Protein AF-A0A2A6F6N2-F1 (afdb_monomer_lite)

Secondary structure (DSSP, 8-state):
--TT-BTBTTEEEEE-SSS--EEEEE--EEEEEEEEEEEEEETTEEEEEEEEEEEEEE--SS-----SS--S---EE--

Structure (mmCIF, N/CA/C/O backbone):
data_AF-A0A2A6F6N2-F1
#
_entry.id   AF-A0A2A6F6N2-F1
#
loop_
_atom_site.group_PDB
_atom_site.id
_atom_site.type_symbol
_atom_site.label_atom_id
_atom_site.label_alt_id
_atom_site.label_comp_id
_atom_site.label_asym_id
_atom_site.label_entity_id
_atom_site.label_seq_id
_atom_site.pdbx_PDB_ins_code
_atom_site.Cartn_x
_atom_site.Cartn_y
_atom_site.Cartn_z
_atom_site.occupancy
_atom_site.B_iso_or_equiv
_atom_site.auth_seq_id
_atom_site.auth_comp_id
_atom_site.auth_asym_id
_atom_site.auth_atom_id
_atom_site.pdbx_PDB_model_num
ATOM 1 N N . MET A 1 1 ? 2.957 -10.713 -28.785 1.00 46.50 1 MET A N 1
ATOM 2 C CA . MET A 1 1 ? 2.624 -9.655 -27.814 1.00 46.50 1 MET A CA 1
ATOM 3 C C . MET A 1 1 ? 3.430 -9.956 -26.570 1.00 46.50 1 MET A C 1
ATOM 5 O O . MET A 1 1 ? 3.251 -11.032 -26.011 1.00 46.50 1 MET A O 1
ATOM 9 N N . GLY A 1 2 ? 4.429 -9.122 -26.283 1.00 55.94 2 GLY A N 1
ATOM 10 C CA . GLY A 1 2 ? 5.336 -9.309 -25.152 1.00 55.94 2 GLY A CA 1
ATOM 11 C C . GLY A 1 2 ? 4.654 -8.870 -23.864 1.00 55.94 2 GLY A C 1
ATOM 12 O O . GLY A 1 2 ? 3.965 -7.855 -23.849 1.00 55.94 2 GLY A O 1
ATOM 13 N N . VAL A 1 3 ? 4.798 -9.665 -22.810 1.00 60.31 3 VAL A N 1
ATOM 14 C CA . VAL A 1 3 ? 4.338 -9.303 -21.466 1.00 60.31 3 VAL A CA 1
ATOM 15 C C . VAL A 1 3 ? 5.165 -8.091 -21.014 1.00 60.31 3 VAL A C 1
ATOM 17 O O . VAL A 1 3 ? 6.389 -8.152 -21.114 1.00 60.31 3 VAL A O 1
ATOM 20 N N . GLY A 1 4 ? 4.524 -7.009 -20.558 1.00 60.09 4 GLY A N 1
ATOM 21 C CA . GLY A 1 4 ? 5.219 -5.782 -20.128 1.00 60.09 4 GLY A CA 1
ATOM 22 C C . GLY A 1 4 ? 5.147 -4.581 -21.085 1.00 60.09 4 GLY A C 1
ATOM 23 O O . GLY A 1 4 ? 5.571 -3.497 -20.694 1.00 60.09 4 GLY A O 1
ATOM 24 N N . ASP A 1 5 ? 4.542 -4.712 -22.273 1.00 70.50 5 ASP A N 1
ATOM 25 C CA . ASP A 1 5 ? 4.437 -3.602 -23.238 1.00 70.50 5 ASP A CA 1
ATOM 26 C C . ASP A 1 5 ? 3.399 -2.531 -22.838 1.00 70.50 5 ASP A C 1
ATOM 28 O O . ASP A 1 5 ? 2.279 -2.847 -22.422 1.00 70.50 5 ASP A O 1
ATOM 32 N N . VAL A 1 6 ? 3.740 -1.246 -22.986 1.00 59.19 6 VAL A N 1
ATOM 33 C CA . VAL A 1 6 ? 2.881 -0.113 -22.581 1.00 59.19 6 VAL A CA 1
ATOM 34 C C . VAL A 1 6 ? 1.612 -0.070 -23.429 1.00 59.19 6 VAL A C 1
ATOM 36 O O . VAL A 1 6 ? 1.653 -0.176 -24.650 1.00 59.19 6 VAL A O 1
ATOM 39 N N . GLY A 1 7 ? 0.459 0.093 -22.775 1.00 59.06 7 GLY A N 1
ATOM 40 C CA . GLY A 1 7 ? -0.858 -0.059 -23.406 1.00 59.06 7 GLY A CA 1
ATOM 41 C C . GLY A 1 7 ? -1.483 -1.447 -23.215 1.00 59.06 7 GLY A C 1
ATOM 42 O O . GLY A 1 7 ? -2.681 -1.606 -23.451 1.00 59.06 7 GLY A O 1
ATOM 43 N N . SER A 1 8 ? -0.722 -2.427 -22.713 1.00 66.38 8 SER A N 1
ATOM 44 C CA . SER A 1 8 ? -1.256 -3.648 -22.097 1.00 66.38 8 SER A CA 1
ATOM 45 C C . SER A 1 8 ? -1.650 -3.398 -20.633 1.00 66.38 8 SER A C 1
ATOM 47 O O . SER A 1 8 ? -1.134 -2.488 -19.981 1.00 66.38 8 SER A O 1
ATOM 49 N N . PHE A 1 9 ? -2.540 -4.229 -20.081 1.00 64.12 9 PHE A N 1
ATOM 50 C CA . PHE A 1 9 ? -2.979 -4.161 -18.676 1.00 64.12 9 PHE A CA 1
ATOM 51 C C . PHE A 1 9 ? -1.839 -4.393 -17.666 1.00 64.12 9 PHE A C 1
ATOM 53 O O . PHE A 1 9 ? -1.966 -4.028 -16.498 1.00 64.12 9 PHE A O 1
ATOM 60 N N . ASP A 1 10 ? -0.738 -4.997 -18.111 1.00 67.69 10 ASP A N 1
ATOM 61 C CA . ASP A 1 10 ? 0.446 -5.333 -17.319 1.00 67.69 10 ASP A CA 1
ATOM 62 C C . ASP A 1 10 ? 1.690 -4.512 -17.693 1.00 67.69 10 AS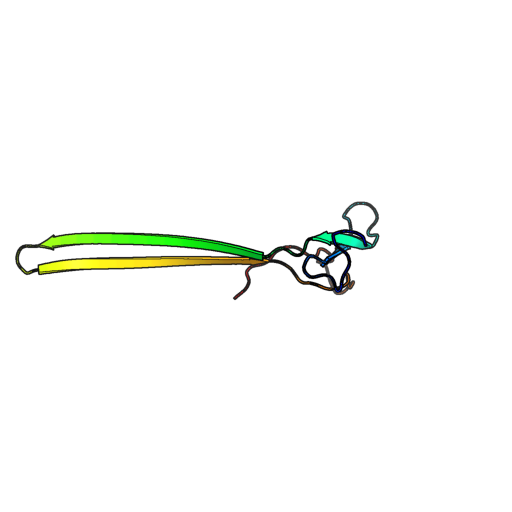P A C 1
ATOM 64 O O . ASP A 1 10 ? 2.755 -4.730 -17.119 1.00 67.69 10 ASP A O 1
ATOM 68 N N . GLY A 1 11 ? 1.557 -3.562 -18.621 1.00 72.50 11 GLY A N 1
ATOM 69 C CA . GLY A 1 11 ? 2.686 -2.877 -19.234 1.00 72.50 11 GLY A CA 1
ATOM 70 C C . GLY A 1 11 ? 3.252 -1.698 -18.458 1.00 72.50 11 GLY A C 1
ATOM 71 O O . GLY A 1 11 ? 2.523 -0.912 -17.854 1.00 72.50 11 GLY A O 1
ATOM 72 N N . ALA A 1 12 ? 4.564 -1.539 -18.499 1.00 77.31 12 ALA A N 1
ATOM 73 C CA . ALA A 1 12 ? 5.276 -0.393 -17.955 1.00 77.31 12 ALA A CA 1
ATOM 74 C C . ALA A 1 12 ? 6.672 -0.349 -18.585 1.00 77.31 12 ALA A C 1
ATOM 76 O O . ALA A 1 12 ? 7.243 -1.396 -18.850 1.00 77.31 12 ALA A O 1
ATOM 77 N N . LYS A 1 13 ? 7.272 0.828 -18.776 1.00 78.62 13 LYS A N 1
ATOM 78 C CA . LYS A 1 13 ? 8.695 0.920 -19.156 1.00 78.62 13 LYS A CA 1
ATOM 79 C C . LYS A 1 13 ? 9.500 1.518 -18.015 1.00 78.62 13 LYS A C 1
ATOM 81 O O . LYS A 1 13 ? 8.955 2.271 -17.205 1.00 78.62 13 LYS A O 1
ATOM 86 N N . SER A 1 14 ? 10.771 1.156 -17.921 1.00 71.25 14 SER A N 1
ATOM 87 C CA . SER A 1 14 ? 11.739 1.724 -16.980 1.00 71.25 14 SER A CA 1
ATOM 88 C C . SER A 1 14 ? 13.093 1.820 -17.668 1.00 71.25 14 SER A C 1
ATOM 90 O O . SER A 1 14 ? 13.414 0.959 -18.481 1.00 71.25 14 SER A O 1
ATOM 92 N N . PHE A 1 15 ? 13.898 2.820 -17.318 1.00 70.94 15 PHE A N 1
ATOM 93 C CA . PHE A 1 15 ? 15.308 2.791 -17.697 1.00 70.94 15 PHE A CA 1
ATOM 94 C C . PHE A 1 15 ? 16.036 1.744 -16.853 1.00 70.94 15 PHE A C 1
ATOM 96 O O . PHE A 1 15 ? 15.707 1.579 -15.669 1.00 70.94 15 PHE A O 1
ATOM 103 N N . ASP A 1 16 ? 16.973 1.013 -17.448 1.00 68.69 16 ASP A N 1
ATOM 104 C CA . ASP A 1 16 ? 17.876 0.182 -16.660 1.00 68.69 16 ASP A CA 1
ATOM 105 C C . ASP A 1 16 ? 18.955 1.024 -15.963 1.00 68.69 16 ASP A C 1
ATOM 107 O O . ASP A 1 16 ? 19.124 2.223 -16.200 1.00 68.69 16 ASP A O 1
ATOM 111 N N . HIS A 1 17 ? 19.623 0.390 -15.002 1.00 66.88 17 HIS A N 1
ATOM 112 C CA . HIS A 1 17 ? 20.634 1.035 -14.173 1.00 66.88 17 HIS A CA 1
ATOM 113 C C . HIS A 1 17 ? 22.039 0.989 -14.794 1.00 66.88 17 HIS A C 1
ATOM 115 O O . HIS A 1 17 ? 22.931 1.678 -14.304 1.00 66.88 17 HIS A O 1
ATOM 121 N N . GLU A 1 18 ? 22.255 0.160 -15.820 1.00 67.44 18 GLU A N 1
ATOM 122 C CA . GLU A 1 18 ? 23.591 -0.171 -16.326 1.00 67.44 18 GLU A CA 1
ATOM 123 C C . GLU A 1 18 ? 23.973 0.675 -17.545 1.00 67.44 18 GLU A C 1
ATOM 125 O O . GLU A 1 18 ? 25.060 1.257 -17.560 1.00 67.44 18 GLU A O 1
ATOM 130 N N . ASP A 1 19 ? 23.081 0.805 -18.525 1.00 67.62 19 ASP A N 1
ATOM 131 C CA . ASP A 1 19 ? 23.299 1.573 -19.755 1.00 67.62 19 ASP A CA 1
ATOM 132 C C . ASP A 1 19 ? 22.243 2.679 -19.966 1.00 67.62 19 ASP A C 1
ATOM 134 O O . ASP A 1 19 ? 22.482 3.650 -20.692 1.0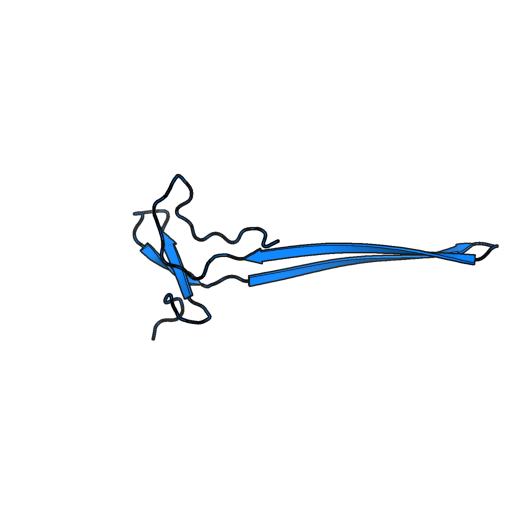0 67.62 19 ASP A O 1
ATOM 138 N N . GLY A 1 20 ? 21.136 2.629 -19.219 1.00 66.50 20 GLY A N 1
ATOM 139 C CA . GLY A 1 20 ? 20.079 3.625 -19.275 1.00 66.50 20 GLY A CA 1
ATOM 140 C C . GLY A 1 20 ? 19.252 3.534 -20.554 1.00 66.50 20 GLY A C 1
ATOM 141 O O . GLY A 1 20 ? 18.664 4.553 -20.948 1.00 66.50 20 GLY A O 1
ATOM 142 N N . ASP A 1 21 ? 19.211 2.364 -21.190 1.00 71.81 21 ASP A N 1
ATOM 143 C CA . ASP A 1 21 ? 18.258 2.042 -22.237 1.00 71.81 21 ASP A CA 1
ATOM 144 C C . ASP A 1 21 ? 16.863 1.812 -21.636 1.00 71.81 21 ASP A C 1
ATOM 146 O O . ASP A 1 21 ? 16.678 1.505 -20.453 1.00 71.81 21 ASP A O 1
ATOM 150 N N . GLU A 1 22 ? 15.834 2.058 -22.446 1.00 74.31 22 GLU A N 1
ATOM 151 C CA . GLU A 1 22 ? 14.445 1.857 -22.038 1.00 74.31 22 GLU A CA 1
ATOM 152 C C . GLU A 1 22 ? 14.076 0.378 -22.183 1.00 74.31 22 GLU A C 1
ATOM 154 O O . GLU A 1 22 ? 14.107 -0.172 -23.284 1.00 74.31 22 GLU A O 1
A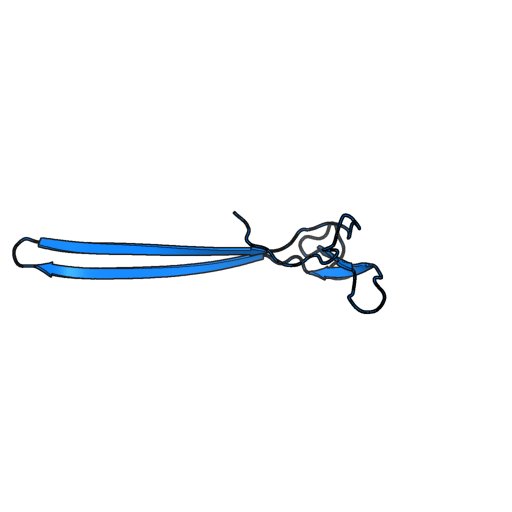TOM 159 N N . GLN A 1 23 ? 13.680 -0.250 -21.075 1.00 73.75 23 GLN A N 1
ATOM 160 C CA . GLN A 1 23 ? 13.295 -1.655 -21.026 1.00 73.75 23 GLN A CA 1
ATOM 161 C C . GLN A 1 23 ? 11.843 -1.838 -20.596 1.00 73.75 23 GLN A C 1
ATOM 163 O O . GLN A 1 23 ? 11.291 -1.080 -19.789 1.00 73.75 23 GLN A O 1
ATOM 168 N N . ASP A 1 24 ? 11.238 -2.904 -21.116 1.00 73.19 24 ASP A N 1
ATOM 169 C CA . ASP A 1 24 ? 9.935 -3.387 -20.672 1.00 73.19 24 ASP A CA 1
ATOM 170 C C . ASP A 1 24 ? 9.985 -3.882 -19.225 1.00 73.19 24 ASP A C 1
ATOM 172 O O . ASP A 1 24 ? 10.872 -4.629 -18.810 1.00 73.19 24 ASP A O 1
ATOM 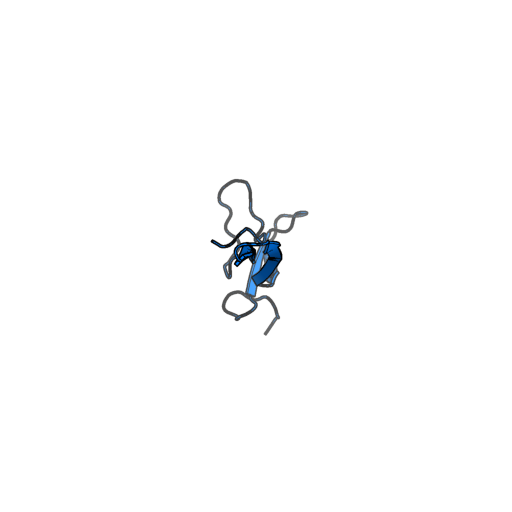176 N N . THR A 1 25 ? 8.994 -3.476 -18.440 1.00 74.38 25 THR A N 1
ATOM 177 C CA . THR A 1 25 ? 8.786 -3.907 -17.062 1.00 74.38 25 THR A CA 1
ATOM 178 C C . THR A 1 25 ? 7.299 -4.108 -16.778 1.00 74.38 25 THR A C 1
ATOM 180 O O . THR A 1 25 ? 6.428 -3.841 -17.599 1.00 74.38 25 THR A O 1
ATOM 183 N N . PHE A 1 26 ? 6.984 -4.602 -15.585 1.00 78.38 26 PHE A N 1
ATOM 184 C CA . PHE A 1 26 ? 5.609 -4.895 -15.206 1.00 78.38 26 PHE A CA 1
ATOM 185 C C . PHE A 1 26 ? 4.961 -3.732 -14.459 1.00 78.38 26 PHE A C 1
ATOM 187 O O . PHE A 1 26 ? 5.567 -3.089 -13.586 1.00 78.38 26 PHE A O 1
ATOM 194 N N . TYR A 1 27 ? 3.681 -3.524 -14.757 1.00 81.38 27 TYR A N 1
ATOM 195 C CA . TYR A 1 27 ? 2.788 -2.726 -13.941 1.00 81.38 27 TYR A CA 1
ATOM 196 C C . TYR A 1 27 ? 2.605 -3.396 -12.572 1.00 81.38 27 TYR A C 1
ATOM 198 O O . TYR A 1 27 ? 2.191 -4.549 -12.454 1.00 81.38 27 TYR A O 1
ATOM 206 N N . LYS A 1 28 ? 2.927 -2.657 -11.513 1.00 84.50 28 LYS A N 1
ATOM 207 C CA . LYS A 1 28 ? 2.873 -3.082 -10.115 1.00 84.50 28 LYS A CA 1
ATOM 208 C C . LYS A 1 28 ? 1.694 -2.402 -9.429 1.00 84.50 28 LYS A C 1
ATOM 210 O O . LYS A 1 28 ? 1.574 -1.171 -9.442 1.00 84.50 28 LYS A O 1
ATOM 215 N N . ASN A 1 29 ? 0.853 -3.202 -8.779 1.00 87.75 29 ASN A N 1
ATOM 216 C CA . ASN A 1 29 ? -0.226 -2.734 -7.915 1.00 87.75 29 ASN A CA 1
ATOM 217 C C . ASN A 1 29 ? -0.404 -3.706 -6.740 1.00 87.75 29 ASN A C 1
ATOM 219 O O . ASN A 1 29 ? -0.748 -4.867 -6.947 1.00 87.75 29 ASN A O 1
ATOM 223 N N . ALA A 1 30 ? -0.140 -3.245 -5.519 1.00 88.75 30 ALA A N 1
ATOM 224 C CA . ALA A 1 30 ? -0.175 -4.065 -4.312 1.00 88.75 30 ALA A CA 1
ATOM 225 C C . ALA A 1 30 ? -0.894 -3.341 -3.169 1.00 88.75 30 ALA A C 1
ATOM 227 O O . ALA A 1 30 ? -0.766 -2.127 -3.006 1.00 88.75 30 ALA A O 1
ATOM 228 N N . ARG A 1 31 ? -1.625 -4.105 -2.349 1.00 91.50 31 ARG A N 1
ATOM 229 C CA . ARG A 1 31 ? -2.377 -3.598 -1.197 1.00 91.50 31 ARG A CA 1
ATOM 230 C C . ARG A 1 31 ? -2.159 -4.474 0.029 1.00 91.50 31 ARG A C 1
ATOM 232 O O . ARG A 1 31 ? -2.311 -5.690 -0.044 1.00 91.50 31 ARG A O 1
ATOM 239 N N . PHE A 1 32 ? -1.870 -3.843 1.161 1.00 91.50 32 PHE A N 1
ATOM 240 C CA . PHE A 1 32 ? -1.698 -4.490 2.459 1.00 91.50 32 PHE A CA 1
ATOM 241 C C . PHE A 1 32 ? -2.507 -3.751 3.534 1.00 91.50 32 PHE A C 1
ATOM 243 O O . PHE A 1 32 ? -2.568 -2.521 3.546 1.00 91.50 32 PHE A O 1
ATOM 250 N N . ALA A 1 33 ? -3.161 -4.498 4.425 1.00 94.50 33 ALA A N 1
ATOM 251 C CA . ALA A 1 33 ? -3.964 -3.940 5.510 1.00 94.50 33 ALA A CA 1
ATOM 252 C C . ALA A 1 33 ? -3.649 -4.648 6.832 1.00 94.50 33 ALA A C 1
ATOM 254 O O . ALA A 1 33 ? -3.808 -5.863 6.940 1.00 94.50 33 ALA A O 1
ATOM 255 N N . LEU A 1 34 ? -3.254 -3.871 7.839 1.00 94.75 34 LEU A N 1
ATOM 256 C CA . LEU A 1 34 ? -3.058 -4.317 9.214 1.00 94.75 34 LEU A CA 1
ATOM 257 C C . LEU A 1 34 ? -4.250 -3.862 10.056 1.00 94.75 34 LEU A C 1
ATOM 259 O O . LEU A 1 34 ? -4.557 -2.673 10.112 1.00 94.75 34 LEU A O 1
ATOM 263 N N . LYS A 1 35 ? -4.928 -4.812 10.704 1.00 95.69 35 LYS A N 1
ATOM 264 C CA . LYS A 1 35 ? -6.089 -4.553 11.561 1.00 95.69 35 LYS A CA 1
ATOM 265 C C . LYS A 1 35 ? -5.798 -5.053 12.967 1.00 95.69 35 LYS A C 1
ATOM 267 O O . LYS A 1 35 ? -5.496 -6.230 13.139 1.00 95.69 35 LYS A O 1
ATOM 272 N N . THR A 1 36 ? -5.961 -4.175 13.948 1.00 91.94 36 THR A N 1
ATOM 273 C CA . THR A 1 36 ? -5.812 -4.491 15.369 1.00 91.94 36 THR A CA 1
ATOM 274 C C . THR A 1 36 ? -7.111 -4.146 16.077 1.00 91.94 36 THR A C 1
ATOM 276 O O . THR A 1 36 ? -7.610 -3.027 15.955 1.00 91.94 36 THR A O 1
ATOM 279 N N . TRP A 1 37 ? -7.664 -5.100 16.822 1.00 91.88 37 TRP A N 1
ATOM 280 C CA . TRP A 1 37 ? -8.816 -4.868 17.683 1.00 91.88 37 TRP A CA 1
ATOM 281 C C . TRP A 1 37 ? -8.541 -5.378 19.089 1.00 91.88 37 TRP A C 1
ATOM 283 O O . TRP A 1 37 ? -7.897 -6.409 19.278 1.00 91.88 37 TRP A O 1
ATOM 293 N N . THR A 1 38 ? -9.046 -4.656 20.079 1.00 86.94 38 THR A N 1
ATOM 294 C CA . THR A 1 38 ? -9.063 -5.104 21.471 1.00 86.94 38 THR A CA 1
ATOM 295 C C . THR A 1 38 ? -10.505 -5.093 21.951 1.00 86.94 38 THR A C 1
ATOM 297 O O . THR A 1 38 ? -11.315 -4.287 21.492 1.00 86.94 38 THR A O 1
ATOM 300 N N . GLY A 1 39 ? -10.852 -6.017 22.836 1.00 84.25 39 GLY A N 1
ATOM 301 C CA . GLY A 1 39 ? -12.115 -5.998 23.555 1.00 84.25 39 GLY A CA 1
ATOM 302 C C . GLY A 1 39 ? -11.801 -6.293 25.004 1.00 84.25 39 GLY A C 1
ATOM 303 O O . GLY A 1 39 ? -11.403 -7.412 25.312 1.00 84.25 39 GLY A O 1
ATOM 304 N N . GLN A 1 40 ? -11.912 -5.289 25.865 1.00 80.25 40 GLN A N 1
ATOM 305 C CA . GLN A 1 40 ? -11.852 -5.506 27.305 1.00 80.25 40 GLN A CA 1
ATOM 306 C C . GLN A 1 40 ? -13.243 -5.293 27.873 1.00 80.25 40 GLN A C 1
ATOM 308 O O . GLN A 1 40 ? -13.853 -4.240 27.680 1.00 80.25 40 GLN A O 1
ATOM 313 N N . GLU A 1 41 ? -13.747 -6.327 28.534 1.00 70.69 41 GLU A N 1
ATOM 314 C CA . GLU A 1 41 ? -14.922 -6.228 29.383 1.00 70.69 41 GLU A CA 1
ATOM 315 C C . GLU A 1 41 ? -14.477 -5.582 30.690 1.00 70.69 41 GLU A C 1
ATOM 317 O O . GLU A 1 41 ? -13.596 -6.094 31.379 1.00 70.69 41 GLU A O 1
ATOM 322 N N . THR A 1 42 ? -15.037 -4.418 30.995 1.00 71.56 42 THR A N 1
ATOM 323 C CA . THR A 1 42 ? -14.876 -3.771 32.292 1.00 71.56 42 THR A CA 1
ATOM 324 C C . THR A 1 42 ? -16.233 -3.744 32.985 1.00 71.56 42 THR A C 1
ATOM 326 O O . THR A 1 42 ? -17.278 -3.930 32.360 1.00 71.56 42 THR A O 1
ATOM 329 N N . GLU A 1 43 ? -16.236 -3.531 34.297 1.00 68.94 43 GLU A N 1
ATOM 330 C CA . GLU A 1 43 ? -17.411 -3.675 35.171 1.00 68.94 43 GLU A CA 1
ATOM 331 C C . GLU A 1 43 ? -18.562 -2.680 34.883 1.00 68.94 43 GLU A C 1
ATOM 333 O O . GLU A 1 43 ? -19.573 -2.680 35.580 1.00 68.94 43 GLU A O 1
ATOM 338 N N . LEU A 1 44 ? -18.449 -1.853 33.836 1.00 73.81 44 LEU A N 1
ATOM 339 C CA . LEU A 1 44 ? -19.503 -0.967 33.330 1.00 73.81 44 LEU A CA 1
ATOM 340 C C . LEU A 1 44 ? -19.597 -0.969 31.785 1.00 73.81 44 LEU A C 1
ATOM 342 O O . LEU A 1 44 ? -20.106 -0.023 31.188 1.00 73.81 44 LEU A O 1
ATOM 346 N N . GLY A 1 45 ? -19.098 -2.016 31.118 1.00 71.56 45 GLY A N 1
ATOM 347 C CA . GLY A 1 45 ? -19.254 -2.228 29.674 1.00 71.56 45 GLY A CA 1
ATOM 348 C C . GLY A 1 45 ? -18.000 -2.744 28.964 1.00 71.56 45 GLY A C 1
ATOM 349 O O . GLY A 1 45 ? -16.922 -2.850 29.538 1.00 71.56 45 GLY A O 1
ATOM 350 N N . THR A 1 46 ? -18.130 -3.059 27.674 1.00 79.81 46 THR A N 1
ATOM 351 C CA . THR A 1 46 ? -17.007 -3.505 26.834 1.00 79.81 46 THR A CA 1
ATOM 352 C C . THR A 1 46 ? -16.468 -2.338 26.015 1.00 79.81 46 THR A C 1
ATOM 354 O O . THR A 1 46 ? -17.142 -1.866 25.097 1.00 79.81 46 THR A O 1
ATOM 357 N N . LEU A 1 47 ? -15.235 -1.899 26.283 1.00 80.50 47 LEU A N 1
ATOM 358 C CA . LEU A 1 47 ? -14.551 -0.985 25.370 1.00 80.50 47 LEU A CA 1
ATOM 359 C C . LEU A 1 47 ? -13.902 -1.805 24.255 1.00 80.50 47 LEU A C 1
ATOM 361 O O . LEU A 1 47 ? -13.076 -2.687 24.508 1.00 80.50 47 LEU A O 1
ATOM 365 N N . ARG A 1 48 ? -14.292 -1.508 23.014 1.00 87.00 48 ARG A N 1
ATOM 366 C CA . ARG A 1 48 ? -13.669 -2.071 21.818 1.00 87.00 48 ARG A CA 1
ATOM 367 C C . ARG A 1 48 ? -12.876 -0.993 21.103 1.00 87.00 48 ARG A C 1
ATOM 369 O O . ARG A 1 48 ? -13.458 -0.026 20.620 1.00 87.00 48 ARG A O 1
ATOM 376 N N . THR A 1 49 ? -11.568 -1.186 21.000 1.00 87.50 49 THR A N 1
ATOM 377 C CA . THR A 1 49 ? -10.714 -0.334 20.168 1.00 87.50 49 THR A CA 1
ATOM 378 C C . THR A 1 49 ? -10.512 -1.015 18.828 1.00 87.50 49 THR A C 1
ATOM 380 O O . THR A 1 49 ? -10.179 -2.198 18.788 1.00 87.50 49 THR A O 1
ATOM 383 N N . TYR A 1 50 ? -10.706 -0.273 17.739 1.00 91.31 50 TYR A N 1
ATOM 384 C CA . TYR A 1 50 ? -10.420 -0.714 16.377 1.00 91.31 50 TYR A CA 1
ATOM 385 C C . TYR A 1 50 ? -9.421 0.245 15.735 1.00 91.31 50 TYR A C 1
ATOM 387 O O . TYR A 1 50 ? -9.707 1.434 15.600 1.00 91.31 50 TYR A O 1
ATOM 395 N N . THR A 1 51 ? -8.275 -0.286 15.315 1.00 93.56 51 THR A N 1
ATOM 396 C CA . THR A 1 51 ? -7.249 0.456 14.578 1.00 93.56 51 THR A CA 1
ATOM 397 C C . THR A 1 51 ? -6.941 -0.270 13.273 1.00 93.56 51 THR A C 1
ATOM 399 O O . THR A 1 51 ? -6.683 -1.475 13.267 1.00 93.56 51 THR A O 1
ATOM 402 N N . GLU A 1 52 ? -6.941 0.465 12.161 1.00 94.75 52 GLU A N 1
ATOM 403 C CA . GLU A 1 52 ? -6.594 -0.045 10.834 1.00 94.75 52 GLU A CA 1
ATOM 404 C C . GLU A 1 52 ? -5.474 0.795 10.210 1.00 94.75 52 GLU A C 1
ATOM 406 O O . GLU A 1 52 ? -5.546 2.022 10.177 1.00 94.75 52 GLU A O 1
ATOM 411 N N . THR A 1 53 ? -4.457 0.127 9.669 1.00 93.38 53 THR A N 1
ATOM 412 C CA . THR A 1 53 ? -3.388 0.733 8.867 1.00 93.38 53 THR A CA 1
ATOM 413 C C . THR A 1 53 ? -3.419 0.137 7.464 1.00 93.38 53 THR A C 1
ATOM 415 O O . THR A 1 53 ? -3.437 -1.083 7.305 1.00 93.38 53 THR A O 1
ATOM 418 N N . ARG A 1 54 ? -3.431 0.987 6.433 1.00 93.69 54 ARG A N 1
ATOM 419 C CA . ARG A 1 54 ? -3.501 0.578 5.022 1.00 93.69 54 ARG A CA 1
ATOM 420 C C . ARG A 1 54 ? -2.266 1.054 4.270 1.00 93.69 54 ARG A C 1
ATOM 422 O O . ARG A 1 54 ? -1.864 2.202 4.422 1.00 93.69 54 ARG A O 1
ATOM 429 N N . PHE A 1 55 ? -1.724 0.179 3.433 1.00 91.62 55 PHE A N 1
ATOM 430 C CA . PHE A 1 55 ? -0.604 0.453 2.545 1.00 91.62 55 PHE A CA 1
ATOM 431 C C . PHE A 1 55 ? -1.011 0.084 1.123 1.00 91.62 55 PHE A C 1
ATOM 433 O O . PHE A 1 55 ? -1.471 -1.033 0.875 1.00 91.62 55 PHE A O 1
ATOM 440 N N . ASN A 1 56 ? -0.830 1.014 0.196 1.00 91.56 56 ASN A N 1
ATOM 441 C CA . ASN A 1 56 ? -1.098 0.821 -1.220 1.00 91.56 56 ASN A CA 1
ATOM 442 C C . ASN A 1 56 ? 0.170 1.206 -1.978 1.00 91.56 56 ASN A C 1
ATOM 444 O O . ASN A 1 56 ? 0.702 2.291 -1.767 1.00 91.56 56 ASN A O 1
ATOM 448 N N . PHE A 1 57 ? 0.650 0.338 -2.860 1.00 90.06 57 PHE A N 1
ATOM 449 C CA . PHE A 1 57 ? 1.848 0.594 -3.648 1.00 90.06 57 PHE A CA 1
ATOM 450 C C . PHE A 1 57 ? 1.598 0.346 -5.119 1.00 90.06 57 PHE A C 1
ATOM 452 O O . PHE A 1 57 ? 0.833 -0.539 -5.504 1.00 90.06 57 PHE A O 1
ATOM 459 N N . GLY A 1 58 ? 2.332 1.063 -5.955 1.00 88.31 58 GLY A N 1
ATOM 460 C CA . GLY A 1 58 ? 2.498 0.669 -7.334 1.00 88.31 58 GLY A CA 1
ATOM 461 C C . GLY A 1 58 ? 3.164 1.723 -8.195 1.00 88.31 58 GLY A C 1
ATOM 462 O O . GLY A 1 58 ? 3.514 2.796 -7.719 1.00 88.31 58 GLY A O 1
ATOM 463 N N . ASN A 1 59 ? 3.298 1.414 -9.476 1.00 84.94 59 ASN A N 1
ATOM 464 C CA . ASN A 1 59 ? 3.993 2.256 -10.447 1.00 84.94 59 ASN A CA 1
ATOM 465 C C . ASN A 1 59 ? 3.040 2.721 -11.573 1.00 84.94 59 ASN A C 1
ATOM 467 O O . ASN A 1 59 ? 1.824 2.516 -11.458 1.00 84.94 59 ASN A O 1
ATOM 471 N N . PHE A 1 60 ? 3.561 3.375 -12.614 1.00 81.75 60 PHE A N 1
ATOM 472 C CA . PHE A 1 60 ? 2.775 3.925 -13.725 1.00 81.75 60 PHE A CA 1
ATOM 473 C C . PHE A 1 60 ? 2.751 2.971 -14.931 1.00 81.75 60 PHE A C 1
ATOM 475 O O . PHE A 1 60 ? 3.748 2.325 -15.237 1.00 81.75 60 PHE A O 1
ATOM 482 N N . ASN A 1 61 ? 1.623 2.905 -15.642 1.00 79.12 61 ASN A N 1
ATOM 483 C CA . ASN A 1 61 ? 1.526 2.255 -16.956 1.00 79.12 61 ASN A CA 1
ATOM 484 C C . ASN A 1 61 ? 1.871 3.307 -18.018 1.00 79.12 61 ASN A C 1
ATOM 486 O O . ASN A 1 61 ? 0.987 3.994 -18.525 1.00 79.12 61 ASN A O 1
ATOM 490 N N . ASN A 1 62 ? 3.162 3.561 -18.226 1.00 71.94 62 ASN A N 1
ATOM 491 C CA . ASN A 1 62 ? 3.624 4.585 -19.159 1.00 71.94 62 ASN A CA 1
ATOM 492 C C . ASN A 1 62 ? 5.037 4.273 -19.675 1.00 71.94 62 ASN A C 1
ATOM 494 O O . ASN A 1 62 ? 5.719 3.397 -19.130 1.00 71.94 62 ASN A O 1
ATOM 498 N N . TYR A 1 63 ? 5.443 5.001 -20.713 1.00 70.62 63 TYR A N 1
ATOM 499 C CA . TYR A 1 63 ? 6.800 5.008 -21.257 1.00 70.62 63 TYR A CA 1
ATOM 500 C C . TYR A 1 63 ? 7.785 5.627 -20.268 1.00 70.62 63 TYR A C 1
ATOM 502 O O . TYR A 1 63 ? 7.385 6.384 -19.384 1.00 70.62 63 TYR A O 1
ATOM 510 N N . ALA A 1 64 ? 9.069 5.318 -20.400 1.00 63.91 64 ALA A N 1
ATOM 511 C CA . ALA A 1 64 ? 10.074 5.919 -19.539 1.00 63.91 64 ALA A CA 1
ATOM 512 C C . ALA A 1 64 ? 10.396 7.342 -20.046 1.00 63.91 64 ALA A C 1
ATOM 514 O O . ALA A 1 64 ? 10.840 7.525 -21.175 1.00 63.91 64 ALA A O 1
ATOM 515 N N . PHE A 1 65 ? 10.173 8.380 -19.231 1.00 60.81 65 PHE A N 1
ATOM 516 C CA . PHE A 1 65 ? 10.544 9.767 -19.562 1.00 60.81 65 PHE A CA 1
ATOM 517 C C . PHE A 1 65 ? 11.696 10.241 -18.678 1.00 60.81 65 PHE A C 1
ATOM 519 O O . PHE A 1 65 ? 11.659 10.122 -17.455 1.00 60.81 65 PHE A O 1
ATOM 526 N N . ARG A 1 66 ? 12.732 10.806 -19.309 1.00 57.75 66 ARG A N 1
ATOM 527 C CA . ARG A 1 66 ? 13.857 11.454 -18.625 1.00 57.75 66 ARG A CA 1
ATOM 528 C C . ARG A 1 66 ? 13.453 12.857 -18.175 1.00 57.75 66 ARG A C 1
ATOM 530 O O . ARG A 1 66 ? 13.732 13.833 -18.862 1.00 57.75 66 ARG A O 1
ATOM 537 N N . GLU A 1 67 ? 12.838 12.963 -17.003 1.00 57.06 67 GLU A N 1
ATOM 538 C CA . GLU A 1 67 ? 12.719 14.232 -16.282 1.00 57.06 67 GLU A CA 1
ATOM 539 C C . GLU A 1 67 ? 13.247 14.041 -14.854 1.00 57.06 67 GLU A C 1
ATOM 541 O O . GLU A 1 67 ? 12.634 13.365 -14.043 1.00 57.06 67 GLU A O 1
ATOM 546 N N . SER A 1 68 ? 14.420 14.619 -14.573 1.00 54.66 68 SER A N 1
ATOM 547 C CA . SER A 1 68 ? 14.985 14.832 -13.229 1.00 54.66 68 SER A CA 1
ATOM 548 C C . SER A 1 68 ? 15.089 13.605 -12.290 1.00 54.66 68 SER A C 1
ATOM 550 O O . SER A 1 68 ? 14.176 13.273 -11.548 1.00 54.66 68 SER A O 1
ATOM 552 N N . ALA A 1 69 ? 16.291 13.017 -12.241 1.00 53.81 69 ALA A N 1
ATOM 553 C CA . ALA A 1 69 ? 16.863 12.166 -11.178 1.00 53.81 69 ALA A CA 1
ATOM 554 C C . ALA A 1 69 ? 16.174 10.852 -10.743 1.00 53.81 69 ALA A C 1
ATOM 556 O O . ALA A 1 69 ? 16.821 10.096 -10.024 1.00 53.81 69 ALA A O 1
ATOM 557 N N . ASP A 1 70 ? 14.972 10.504 -11.199 1.00 56.94 70 ASP A N 1
ATOM 558 C CA . ASP A 1 70 ? 14.413 9.167 -10.940 1.00 56.94 70 ASP A CA 1
ATOM 559 C C . ASP A 1 70 ? 13.749 8.608 -12.197 1.00 56.94 70 ASP A C 1
ATOM 561 O O . ASP A 1 70 ? 12.556 8.737 -12.447 1.00 56.94 70 ASP A O 1
ATOM 565 N N . THR A 1 71 ? 14.590 8.040 -13.056 1.00 58.56 71 THR A N 1
ATOM 566 C CA . THR A 1 71 ? 14.205 7.469 -14.354 1.00 58.56 71 THR A CA 1
ATOM 567 C C . THR A 1 71 ? 13.632 6.049 -14.216 1.00 58.56 71 THR A C 1
ATOM 569 O O . THR A 1 71 ? 13.324 5.380 -15.202 1.00 58.56 71 THR A O 1
ATOM 572 N N . TYR A 1 72 ? 13.451 5.571 -12.988 1.00 68.56 72 TYR A N 1
ATOM 573 C CA . TYR A 1 72 ? 12.953 4.234 -12.721 1.00 68.56 72 TYR A CA 1
ATOM 574 C C . TYR A 1 72 ? 11.441 4.272 -12.495 1.00 68.56 72 TYR A C 1
ATOM 576 O O . TYR A 1 72 ? 10.925 5.051 -11.697 1.00 68.56 72 TYR A O 1
ATOM 584 N N . ASN A 1 73 ? 10.700 3.377 -13.149 1.00 73.69 73 ASN A N 1
ATOM 585 C CA . ASN A 1 73 ? 9.265 3.204 -12.901 1.00 73.69 73 ASN A CA 1
ATOM 586 C C . ASN A 1 73 ? 9.043 2.359 -11.630 1.00 73.69 73 ASN A C 1
ATOM 588 O O . ASN A 1 73 ? 8.513 1.231 -11.650 1.00 73.69 73 ASN A O 1
ATOM 592 N N . VAL A 1 74 ? 9.544 2.898 -10.512 1.00 78.19 74 VAL A N 1
ATOM 593 C CA . VAL A 1 74 ? 9.524 2.297 -9.177 1.00 78.19 74 VAL A CA 1
ATOM 594 C C . VAL A 1 74 ? 8.103 2.317 -8.630 1.00 78.19 74 VAL A C 1
ATOM 596 O O . VAL A 1 74 ? 7.312 3.221 -8.895 1.00 78.19 74 VAL A O 1
ATOM 599 N N . ALA A 1 75 ? 7.750 1.291 -7.856 1.00 80.94 75 ALA A N 1
ATOM 600 C CA . ALA A 1 75 ? 6.491 1.310 -7.130 1.00 80.94 75 ALA A CA 1
ATOM 601 C C . ALA A 1 75 ? 6.582 2.270 -5.934 1.00 80.94 75 ALA A C 1
ATOM 603 O O . ALA A 1 75 ? 7.346 2.022 -5.005 1.00 80.94 75 ALA A O 1
ATOM 604 N N . GLY A 1 76 ? 5.774 3.330 -5.950 1.00 84.81 76 GLY A N 1
ATOM 605 C CA . GLY A 1 76 ? 5.608 4.278 -4.846 1.00 84.81 76 GLY A CA 1
ATOM 606 C C . GLY A 1 76 ? 4.289 4.074 -4.100 1.00 84.81 76 GLY A C 1
ATOM 607 O O . GLY A 1 76 ? 3.438 3.293 -4.530 1.00 84.81 76 GLY A O 1
ATOM 608 N N . ASN A 1 77 ? 4.110 4.771 -2.973 1.00 84.62 77 ASN A N 1
ATOM 609 C CA . ASN A 1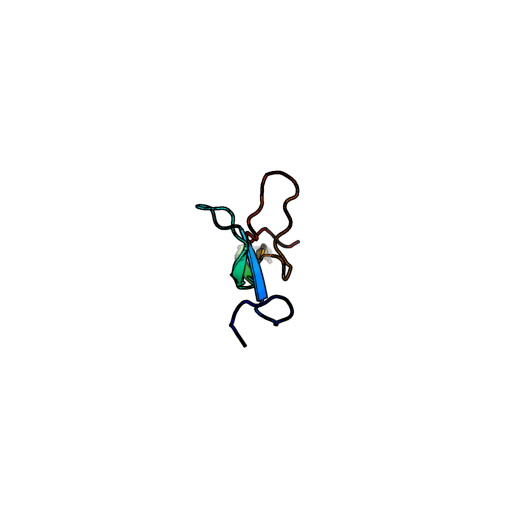 77 ? 2.830 4.783 -2.260 1.00 84.62 77 ASN A CA 1
ATOM 610 C C . ASN A 1 77 ? 1.742 5.424 -3.143 1.00 84.62 77 ASN A C 1
ATOM 612 O O . ASN A 1 77 ? 1.938 6.519 -3.669 1.00 84.62 77 ASN A O 1
ATOM 616 N N . LYS A 1 78 ? 0.609 4.736 -3.304 1.00 81.38 78 LYS A N 1
ATOM 617 C CA . LYS A 1 78 ? -0.555 5.192 -4.072 1.00 81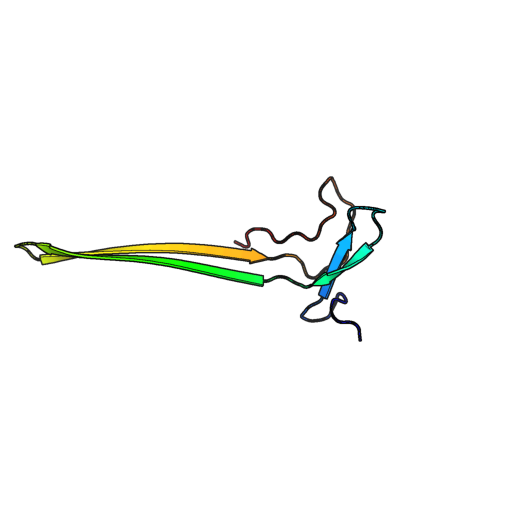.38 78 LYS A CA 1
ATOM 618 C C . LYS A 1 78 ? -1.644 5.637 -3.090 1.00 81.38 78 LYS A C 1
ATOM 620 O O . LYS A 1 78 ? -2.262 4.793 -2.444 1.00 81.38 78 LYS A O 1
ATOM 625 N N . GLY A 1 79 ? -1.819 6.954 -2.960 1.00 66.88 79 GLY A N 1
ATOM 626 C CA . GLY A 1 79 ? -2.848 7.580 -2.113 1.00 66.88 79 GLY A CA 1
ATOM 627 C C . GLY A 1 79 ? -4.257 7.081 -2.403 1.00 66.88 79 GLY A C 1
ATOM 628 O O . GLY A 1 79 ? -4.558 6.829 -3.591 1.00 66.88 79 GLY A O 1
#

InterPro domains:
  IPR003684 Porin, alpha proteobacteria type [PF02530] (11-62)

Foldseek 3Di:
DDQAPQPDPFHDWFQDPPPRDIDGDTWDKDKDKDWDWDWDQDPVGIDIDIDMDIWIWTFDSDTQDPDPDGSGRDIDTDD

pLDDT: mean 75.94, std 12.22, range [46.5, 95.69]

Sequence (79 aa):
MGVGDVGSFDGAKSFDHEDGDEQDTFYKNARFALKTWTGQETELGTLRTYTETRFNFGNFNNYAFRESADTYNVAGNKG

Organism: NCBI:txid2037900

Radius of gyration: 20.82 Å; chains: 1; bounding box: 43×24×63 Å